Protein AF-A0A1C5CQ30-F1 (afdb_monomer_lite)

Foldseek 3Di:
DPDDPVLLVVLCVVPPDDDPDPDDQDCPPPVSVVVSLVSQLVVQVCP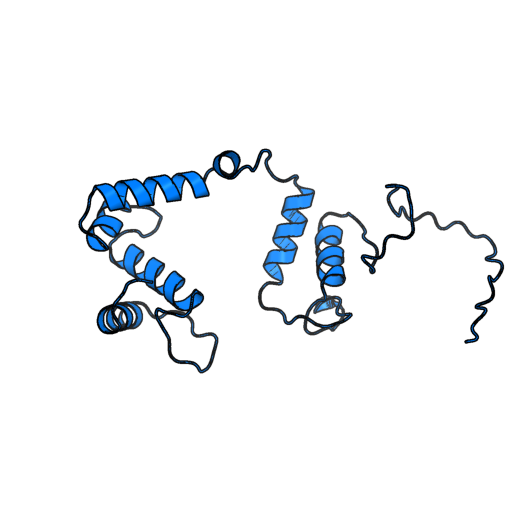PNPPNLSSVCVVPVDNVSSVVVVVVVVCVVDVVSVVNPDDDDPLRVQLVVQLVVQPPQDADVVDLQVVVPDSHYHPLSSNQVSNVSSVQHDDSDPDDPDPDPDRPDDDPDDDDDDDDDPDDDD

Structure (mmCIF, N/CA/C/O backbone):
data_AF-A0A1C5CQ30-F1
#
_entry.id   AF-A0A1C5CQ30-F1
#
loop_
_atom_site.group_PDB
_atom_site.id
_atom_site.type_symbol
_atom_site.label_atom_id
_atom_site.label_alt_id
_atom_site.label_comp_id
_atom_site.label_asym_id
_atom_site.label_entity_id
_atom_site.label_seq_id
_atom_site.pdbx_PDB_ins_code
_atom_site.Cartn_x
_atom_site.Cartn_y
_atom_site.Cartn_z
_atom_site.occupancy
_atom_site.B_iso_or_equiv
_atom_site.auth_seq_id
_atom_site.auth_comp_id
_atom_site.auth_asym_id
_atom_site.auth_atom_id
_atom_site.pdbx_PDB_model_num
ATOM 1 N N . MET A 1 1 ? 3.083 4.888 -12.057 1.00 82.75 1 MET A N 1
ATOM 2 C CA . MET A 1 1 ? 4.506 4.504 -12.287 1.00 82.75 1 MET A CA 1
ATOM 3 C C . MET A 1 1 ? 4.958 4.980 -13.670 1.00 82.75 1 MET A C 1
ATOM 5 O O . MET A 1 1 ? 4.097 5.360 -14.444 1.00 82.75 1 MET A O 1
ATOM 9 N N . GLN A 1 2 ? 6.262 4.992 -13.986 1.00 87.94 2 GLN A N 1
ATOM 10 C CA . GLN A 1 2 ? 6.791 5.486 -15.282 1.00 87.94 2 GLN A CA 1
ATOM 11 C C . GLN A 1 2 ? 7.027 4.368 -16.321 1.00 87.94 2 GLN A C 1
ATOM 13 O O . GLN A 1 2 ? 7.776 4.548 -17.276 1.00 87.94 2 GLN A O 1
ATOM 18 N N . PHE A 1 3 ? 6.417 3.195 -16.138 1.00 91.44 3 PHE A N 1
ATOM 19 C CA . PHE A 1 3 ? 6.441 2.154 -17.164 1.00 91.44 3 PHE A CA 1
ATOM 20 C C . PHE A 1 3 ? 5.569 2.544 -18.351 1.00 91.44 3 PHE A C 1
ATOM 22 O O . PHE A 1 3 ? 4.456 3.039 -18.181 1.00 91.44 3 PHE A O 1
ATOM 29 N N . LEU A 1 4 ? 6.066 2.250 -19.549 1.00 90.31 4 LEU A N 1
ATOM 30 C CA . LEU A 1 4 ? 5.224 2.159 -20.734 1.00 90.31 4 LEU A CA 1
ATOM 31 C C . LEU A 1 4 ? 4.320 0.926 -20.612 1.00 90.31 4 LEU A C 1
ATOM 33 O O . LEU A 1 4 ? 4.700 -0.059 -19.971 1.00 90.31 4 LEU A O 1
ATOM 37 N N . GLN A 1 5 ? 3.161 0.957 -21.272 1.00 90.25 5 GLN A N 1
ATOM 38 C CA . GLN A 1 5 ? 2.189 -0.140 -21.220 1.00 90.25 5 GLN A CA 1
ATOM 39 C C . GLN A 1 5 ? 2.803 -1.522 -21.537 1.00 90.25 5 GLN A C 1
ATOM 41 O O . GLN A 1 5 ? 2.583 -2.437 -20.751 1.00 90.25 5 GLN A O 1
ATOM 46 N N . PRO A 1 6 ? 3.672 -1.695 -22.560 1.00 93.31 6 PRO A N 1
ATOM 47 C CA . PRO A 1 6 ? 4.269 -3.004 -22.844 1.00 93.31 6 PRO A CA 1
ATOM 48 C C . PRO A 1 6 ? 5.139 -3.553 -21.705 1.00 93.31 6 PRO A C 1
ATOM 50 O O . PRO A 1 6 ? 5.147 -4.754 -21.448 1.00 93.31 6 PRO A O 1
ATOM 53 N N . THR A 1 7 ? 5.872 -2.683 -21.002 1.00 91.69 7 THR A N 1
ATOM 54 C CA . THR A 1 7 ? 6.683 -3.088 -19.845 1.00 91.69 7 THR A CA 1
ATOM 55 C C . THR A 1 7 ? 5.787 -3.494 -18.685 1.00 91.69 7 THR A C 1
ATOM 57 O O . THR A 1 7 ? 6.050 -4.501 -18.033 1.00 91.69 7 THR A O 1
ATOM 60 N N . PHE A 1 8 ? 4.719 -2.732 -18.440 1.00 93.75 8 PHE A N 1
ATOM 61 C CA . PHE A 1 8 ? 3.724 -3.063 -17.425 1.00 93.75 8 PHE A CA 1
ATOM 62 C C . PHE A 1 8 ? 3.103 -4.440 -17.694 1.00 93.75 8 PHE A C 1
ATOM 64 O O . PHE A 1 8 ? 3.168 -5.310 -16.825 1.00 93.75 8 PHE A O 1
ATOM 71 N N . ASP A 1 9 ? 2.626 -4.666 -18.921 1.00 93.31 9 ASP A N 1
ATOM 72 C CA . ASP A 1 9 ? 2.007 -5.920 -19.359 1.00 93.31 9 ASP A CA 1
ATOM 73 C C . ASP A 1 9 ? 2.964 -7.114 -19.211 1.00 93.31 9 ASP A C 1
ATOM 75 O O . ASP A 1 9 ? 2.585 -8.171 -18.703 1.00 93.31 9 ASP A O 1
ATOM 79 N N . ALA A 1 10 ? 4.238 -6.942 -19.581 1.00 93.19 10 ALA A N 1
ATOM 80 C CA . ALA A 1 10 ? 5.250 -7.987 -19.441 1.00 93.19 10 ALA A CA 1
ATOM 81 C C . ALA A 1 10 ? 5.510 -8.368 -17.972 1.00 93.19 10 ALA A C 1
ATOM 83 O O . ALA A 1 10 ? 5.710 -9.546 -17.658 1.00 93.19 10 ALA A O 1
ATOM 84 N N . VAL A 1 11 ? 5.502 -7.390 -17.059 1.00 93.62 11 VAL A N 1
ATOM 85 C CA . VAL A 1 11 ? 5.714 -7.644 -15.627 1.00 93.62 11 VAL A CA 1
ATOM 86 C C . VAL A 1 11 ? 4.523 -8.374 -15.026 1.00 93.62 11 VAL A C 1
ATOM 88 O O . VAL A 1 11 ? 4.731 -9.391 -14.366 1.00 93.62 11 VAL A O 1
ATOM 91 N N . ILE A 1 12 ? 3.294 -7.912 -15.276 1.00 92.88 12 ILE A N 1
ATOM 92 C CA . ILE A 1 12 ? 2.088 -8.551 -14.725 1.00 92.88 12 ILE A CA 1
ATOM 93 C C . ILE A 1 12 ? 1.851 -9.947 -15.319 1.00 92.88 12 ILE A C 1
ATOM 95 O O . ILE A 1 12 ? 1.366 -10.830 -14.618 1.00 92.88 12 ILE A O 1
ATOM 99 N N . ALA A 1 13 ? 2.258 -10.188 -16.572 1.00 92.31 13 ALA A N 1
ATOM 100 C CA . ALA A 1 13 ? 2.192 -11.513 -17.188 1.00 92.31 13 ALA A CA 1
ATOM 101 C C . ALA A 1 13 ? 3.118 -12.521 -16.486 1.00 92.31 13 ALA A C 1
ATOM 103 O O . ALA A 1 13 ? 2.769 -13.690 -16.331 1.00 92.31 13 ALA A O 1
ATOM 104 N N . LYS A 1 14 ? 4.295 -12.072 -16.032 1.00 92.38 14 LYS A N 1
ATOM 105 C CA . LYS A 1 14 ? 5.250 -12.903 -15.283 1.00 92.38 14 LYS A CA 1
ATOM 106 C C . LYS A 1 14 ? 4.919 -12.987 -13.790 1.00 92.38 14 LYS A C 1
ATOM 108 O O . LYS A 1 14 ? 5.253 -13.973 -13.132 1.00 92.38 14 LYS A O 1
ATOM 113 N N . HIS A 1 15 ? 4.290 -11.948 -13.253 1.00 90.19 15 HIS A N 1
ATOM 114 C CA . HIS A 1 15 ? 3.971 -11.790 -11.841 1.00 90.19 15 HIS A CA 1
ATOM 11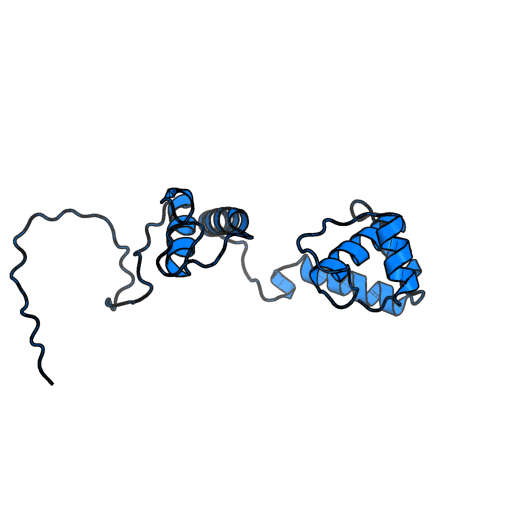5 C C . HIS A 1 15 ? 2.516 -11.332 -11.685 1.00 90.19 15 HIS A C 1
ATOM 117 O O . HIS A 1 15 ? 2.272 -10.133 -11.539 1.00 90.19 15 HIS A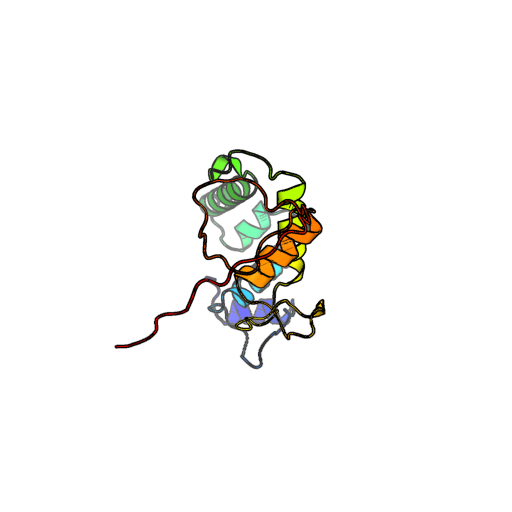 O 1
ATOM 123 N N . PRO A 1 16 ? 1.551 -12.268 -11.701 1.00 85.50 16 PRO A N 1
ATOM 124 C CA . PRO A 1 16 ? 0.145 -11.929 -11.533 1.00 85.50 16 PRO A CA 1
ATOM 125 C C . PRO A 1 16 ? -0.085 -11.210 -10.201 1.00 85.50 16 PRO A C 1
ATOM 127 O O . PRO A 1 16 ? 0.351 -11.687 -9.150 1.00 85.50 16 PRO A O 1
ATOM 130 N N . ILE A 1 17 ? -0.766 -10.066 -10.249 1.00 84.44 17 ILE A N 1
ATOM 131 C CA . ILE A 1 17 ? -1.125 -9.274 -9.067 1.00 84.44 17 ILE A CA 1
ATOM 132 C C . ILE A 1 17 ? -2.626 -9.408 -8.773 1.00 84.44 17 ILE A C 1
ATOM 134 O O . ILE A 1 17 ? -3.407 -9.589 -9.710 1.00 84.44 17 ILE A O 1
ATOM 138 N N . PRO A 1 18 ? -3.055 -9.339 -7.498 1.00 78.88 18 PRO A N 1
ATOM 139 C CA . PRO A 1 18 ? -4.466 -9.470 -7.150 1.00 78.88 18 PRO A CA 1
ATOM 140 C C . PRO A 1 18 ? -5.314 -8.372 -7.801 1.00 78.88 18 PRO A C 1
ATOM 142 O O . PRO A 1 18 ? -5.078 -7.186 -7.571 1.00 78.88 18 PRO A O 1
ATOM 145 N N . GLN A 1 19 ? -6.327 -8.771 -8.570 1.00 70.50 19 GLN A N 1
ATOM 146 C CA . GLN A 1 19 ? -7.361 -7.865 -9.068 1.00 70.50 19 GLN A CA 1
ATOM 147 C C . GLN A 1 19 ? -8.445 -7.717 -8.000 1.00 70.50 19 GLN A C 1
ATOM 149 O O . GLN A 1 19 ? -8.961 -8.715 -7.502 1.00 70.50 19 GLN A O 1
ATOM 154 N N . GLN A 1 20 ? -8.774 -6.482 -7.626 1.00 63.44 20 GLN A N 1
ATOM 155 C CA . GLN A 1 20 ? -9.866 -6.205 -6.683 1.00 63.44 20 GLN A CA 1
ATOM 156 C C . GLN A 1 20 ? -11.147 -5.709 -7.359 1.00 63.44 20 GLN A C 1
ATOM 158 O O . GLN A 1 20 ? -12.201 -5.724 -6.732 1.00 63.44 20 GLN A O 1
ATOM 163 N N . GLU A 1 21 ? -11.081 -5.309 -8.628 1.00 63.88 21 GLU A N 1
ATOM 164 C CA . GLU A 1 21 ? -12.210 -4.750 -9.370 1.00 63.88 21 GLU A CA 1
ATOM 165 C C . GLU A 1 21 ? -12.282 -5.373 -10.768 1.00 63.88 21 GLU A C 1
ATOM 167 O O . GLU A 1 21 ? -11.289 -5.888 -11.279 1.00 63.88 21 GLU A O 1
ATOM 172 N N . ALA A 1 22 ? -13.445 -5.292 -11.421 1.00 64.94 22 ALA A N 1
ATOM 173 C CA . ALA A 1 22 ? -13.635 -5.746 -12.806 1.00 64.94 22 ALA A CA 1
ATOM 174 C C . ALA A 1 22 ? -12.915 -4.859 -13.851 1.00 64.94 22 ALA A C 1
ATOM 176 O O . ALA A 1 22 ? -13.163 -4.978 -15.052 1.00 64.94 22 ALA A O 1
ATOM 177 N N . GLN A 1 23 ? -12.057 -3.940 -13.404 1.00 73.44 23 GLN A N 1
ATOM 178 C CA . GLN A 1 23 ? -11.339 -2.992 -14.241 1.00 73.44 23 GLN A CA 1
ATOM 179 C C . GLN A 1 23 ? -9.975 -3.554 -14.663 1.00 73.44 23 GLN A C 1
ATOM 181 O O . GLN A 1 23 ? -9.307 -4.260 -13.909 1.00 73.44 23 GLN A O 1
ATOM 186 N N . ALA A 1 24 ? -9.561 -3.241 -15.892 1.00 83.88 24 ALA A N 1
ATOM 187 C CA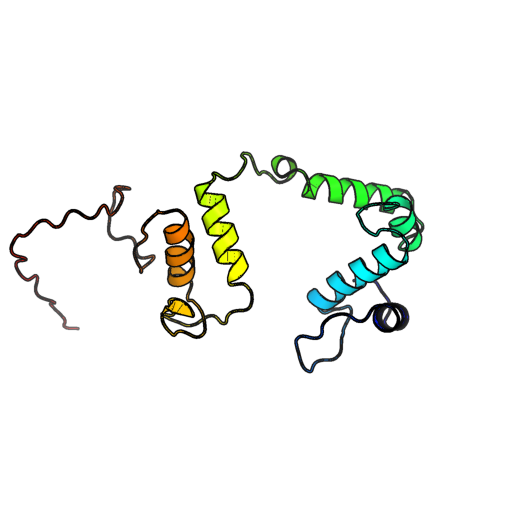 . ALA A 1 24 ? -8.257 -3.644 -16.403 1.00 83.88 24 ALA A CA 1
ATOM 188 C C . ALA A 1 24 ? -7.120 -3.000 -15.591 1.00 83.88 24 ALA A C 1
ATOM 190 O O . ALA A 1 24 ? -7.184 -1.812 -15.266 1.00 83.88 24 ALA A O 1
ATOM 191 N N . LEU A 1 25 ? -6.073 -3.785 -15.313 1.00 89.12 25 LEU A N 1
ATOM 192 C CA . LEU A 1 25 ? -4.887 -3.322 -14.591 1.00 89.12 25 LEU A CA 1
ATOM 193 C C . LEU A 1 25 ? -4.216 -2.164 -15.336 1.00 89.12 25 LEU A C 1
ATOM 195 O O . LEU A 1 25 ? -4.057 -2.216 -16.557 1.00 89.12 25 LEU A O 1
ATOM 199 N N . SER A 1 26 ? -3.796 -1.135 -14.601 1.00 89.69 26 SER A N 1
ATOM 200 C CA . SER A 1 26 ? -3.260 0.088 -15.203 1.00 89.69 26 SER A CA 1
ATOM 201 C C . SER A 1 26 ? -2.081 0.682 -14.424 1.00 89.69 26 SER A C 1
ATOM 203 O O . SER A 1 26 ? -2.170 0.851 -13.209 1.00 89.69 26 SER A O 1
ATOM 205 N N . PRO A 1 27 ? -1.001 1.137 -15.095 1.00 91.00 27 PRO A N 1
ATOM 206 C CA . PRO A 1 27 ? 0.133 1.794 -14.432 1.00 91.00 27 PRO A CA 1
ATOM 207 C C . PRO A 1 27 ? -0.214 3.157 -13.800 1.00 91.00 27 PRO A C 1
ATOM 209 O O . PRO A 1 27 ? 0.620 3.738 -13.088 1.00 91.00 27 PRO A O 1
ATOM 212 N N . TYR A 1 28 ? -1.414 3.681 -14.074 1.00 90.69 28 TYR A N 1
ATOM 213 C CA . TYR A 1 28 ? -1.932 4.942 -13.540 1.00 90.69 28 TYR A CA 1
ATOM 214 C C . TYR A 1 28 ? -2.808 4.756 -12.298 1.00 90.69 28 TYR A C 1
ATOM 216 O O . TYR A 1 28 ? -3.060 5.726 -11.586 1.00 90.69 28 TYR A O 1
ATOM 224 N N . VAL A 1 29 ? -3.232 3.524 -12.005 1.00 89.31 29 VAL A N 1
ATOM 225 C CA . VAL A 1 29 ? -3.926 3.194 -10.759 1.00 89.31 29 VAL A CA 1
ATOM 226 C C . VAL A 1 29 ? -2.866 2.994 -9.668 1.00 89.31 29 VAL A C 1
ATOM 228 O O . VAL A 1 29 ? -1.977 2.156 -9.838 1.00 89.31 29 VAL A O 1
ATOM 231 N N . PRO A 1 30 ? -2.909 3.738 -8.542 1.00 90.38 30 PRO A N 1
ATOM 232 C CA . PRO A 1 30 ? -1.858 3.677 -7.523 1.00 90.38 30 PRO A CA 1
ATOM 233 C C . PRO A 1 30 ? -1.592 2.268 -6.990 1.00 90.38 30 PRO A C 1
ATOM 235 O O . PRO A 1 30 ? -0.437 1.864 -6.892 1.00 90.38 30 PRO A O 1
ATOM 238 N N . ARG A 1 31 ? -2.654 1.501 -6.710 1.00 88.50 31 ARG A N 1
ATOM 239 C CA . ARG A 1 31 ? -2.574 0.098 -6.277 1.00 88.50 31 ARG A CA 1
ATOM 240 C C . ARG A 1 31 ? -1.736 -0.729 -7.251 1.00 88.50 31 ARG A C 1
ATOM 242 O O . ARG A 1 31 ? -0.704 -1.277 -6.869 1.00 88.50 31 ARG A O 1
ATOM 249 N N . ASP A 1 32 ? -2.162 -0.784 -8.505 1.00 91.19 32 ASP A N 1
ATOM 250 C CA . ASP A 1 32 ? -1.544 -1.611 -9.540 1.00 91.19 32 ASP A CA 1
ATOM 251 C C . ASP A 1 32 ? -0.098 -1.191 -9.792 1.00 91.19 32 ASP A C 1
ATOM 253 O O . ASP A 1 32 ? 0.790 -2.034 -9.924 1.00 91.19 32 ASP A O 1
ATOM 257 N N . ALA A 1 33 ? 0.156 0.119 -9.791 1.00 92.50 33 ALA A N 1
ATOM 258 C CA . ALA A 1 33 ? 1.488 0.676 -9.937 1.00 92.50 33 ALA A CA 1
ATOM 259 C C . ALA A 1 33 ? 2.430 0.234 -8.807 1.00 92.50 33 ALA A C 1
ATOM 261 O O . ALA A 1 33 ? 3.575 -0.134 -9.078 1.00 92.50 33 ALA A O 1
ATOM 262 N N . ILE A 1 34 ? 1.955 0.245 -7.557 1.00 92.38 34 ILE A N 1
ATOM 263 C CA . ILE A 1 34 ? 2.727 -0.189 -6.386 1.00 92.38 34 ILE A CA 1
ATOM 264 C C . ILE A 1 34 ? 3.018 -1.690 -6.473 1.00 92.38 34 ILE A C 1
ATOM 266 O O . ILE A 1 34 ? 4.181 -2.090 -6.409 1.00 92.38 34 ILE A O 1
ATOM 270 N N . TYR A 1 35 ? 1.994 -2.524 -6.679 1.00 92.19 35 TYR A N 1
ATOM 271 C CA . TYR A 1 35 ? 2.179 -3.977 -6.757 1.00 92.19 35 TYR A CA 1
ATOM 272 C C . TYR A 1 35 ? 3.093 -4.382 -7.919 1.00 92.19 35 TYR A C 1
ATOM 274 O O . TYR A 1 35 ? 3.977 -5.224 -7.749 1.00 92.19 35 TYR A O 1
ATOM 282 N N . THR A 1 36 ? 2.943 -3.742 -9.079 1.00 94.12 36 THR A N 1
ATOM 283 C CA . THR A 1 36 ? 3.784 -4.014 -10.252 1.00 94.12 36 THR A CA 1
ATOM 284 C C . THR A 1 36 ? 5.226 -3.562 -10.031 1.00 94.12 36 THR A C 1
ATOM 286 O O . THR A 1 36 ? 6.153 -4.277 -10.408 1.00 94.12 36 THR A O 1
ATOM 289 N N . ALA A 1 37 ? 5.454 -2.419 -9.373 1.00 94.19 37 ALA A N 1
ATOM 290 C CA . ALA A 1 37 ? 6.803 -1.981 -9.013 1.00 94.19 37 ALA A CA 1
ATOM 291 C C . ALA A 1 37 ? 7.491 -2.981 -8.066 1.00 94.19 37 ALA A C 1
ATOM 293 O O . ALA A 1 37 ? 8.643 -3.352 -8.294 1.00 94.19 37 ALA A O 1
ATOM 294 N N . VAL A 1 38 ? 6.774 -3.482 -7.052 1.00 93.62 38 VAL A N 1
ATOM 295 C CA . VAL A 1 38 ? 7.285 -4.520 -6.140 1.00 93.62 38 VAL A CA 1
ATOM 296 C C . VAL A 1 38 ? 7.617 -5.803 -6.901 1.00 93.62 38 VAL A C 1
ATOM 298 O O . VAL A 1 38 ? 8.698 -6.368 -6.713 1.00 93.62 38 VAL A O 1
ATOM 301 N N . ALA A 1 39 ? 6.721 -6.250 -7.784 1.00 94.50 39 ALA A N 1
ATOM 302 C CA . ALA A 1 39 ? 6.934 -7.426 -8.619 1.00 94.50 39 ALA A CA 1
ATOM 303 C C . ALA A 1 39 ? 8.175 -7.281 -9.513 1.00 94.50 39 ALA A C 1
ATOM 305 O O . ALA A 1 39 ? 9.012 -8.183 -9.546 1.00 94.50 39 ALA A O 1
ATOM 306 N N . TYR A 1 40 ? 8.338 -6.130 -10.172 1.00 95.12 40 TYR A N 1
ATOM 307 C CA . TYR A 1 40 ? 9.499 -5.831 -11.009 1.00 95.12 40 TYR A CA 1
ATOM 308 C C . TYR A 1 40 ? 10.809 -5.862 -10.222 1.00 95.12 40 TYR A C 1
ATOM 310 O O . TYR A 1 40 ? 11.771 -6.513 -10.639 1.00 95.12 40 TYR A O 1
ATOM 318 N N . LEU A 1 41 ? 10.849 -5.196 -9.064 1.00 95.31 41 LEU A N 1
ATOM 319 C CA . LEU A 1 41 ? 12.035 -5.172 -8.212 1.00 95.31 41 LEU A CA 1
ATOM 320 C C . LEU A 1 41 ? 12.371 -6.588 -7.728 1.00 95.31 41 LEU A C 1
ATOM 322 O O . LEU A 1 41 ? 13.517 -7.020 -7.839 1.00 95.31 41 LEU A O 1
ATOM 326 N N . CYS A 1 42 ? 11.378 -7.356 -7.270 1.00 94.62 42 CYS A N 1
ATOM 327 C CA . CYS A 1 42 ? 11.577 -8.748 -6.861 1.00 94.62 42 CYS A CA 1
ATOM 328 C C . CYS A 1 42 ? 12.077 -9.631 -8.013 1.00 94.62 42 CYS A C 1
ATOM 330 O O . CYS A 1 42 ? 12.984 -10.438 -7.805 1.00 94.62 42 CYS A O 1
ATOM 332 N N . GLY A 1 43 ? 11.518 -9.466 -9.216 1.00 93.62 43 GLY A N 1
ATOM 333 C CA . GLY A 1 43 ? 11.961 -10.141 -10.437 1.00 93.62 43 GLY A CA 1
ATOM 334 C C . GLY A 1 43 ? 13.382 -9.754 -10.858 1.00 93.62 43 GLY A C 1
ATOM 335 O O . GLY A 1 43 ? 14.084 -10.575 -11.440 1.00 93.62 43 GLY A O 1
ATOM 336 N N . SER A 1 44 ? 13.820 -8.550 -10.485 1.00 95.31 44 SER A N 1
ATOM 337 C CA . SER A 1 44 ? 15.186 -8.035 -10.662 1.00 95.31 44 SER A CA 1
ATOM 338 C C . SER A 1 44 ? 16.142 -8.424 -9.523 1.00 95.31 44 SER A C 1
ATOM 340 O O . SER A 1 44 ? 17.267 -7.937 -9.466 1.00 95.31 44 SER A O 1
ATOM 342 N N . GLY A 1 45 ? 15.717 -9.300 -8.605 1.00 95.69 45 GLY A N 1
ATOM 343 C CA . GLY A 1 45 ? 16.550 -9.819 -7.516 1.00 95.69 45 GLY A CA 1
ATOM 344 C C . GLY A 1 45 ? 16.355 -9.138 -6.159 1.00 95.69 45 GLY A C 1
ATOM 345 O O . GLY A 1 45 ? 16.998 -9.555 -5.197 1.00 95.69 45 GLY A O 1
ATOM 346 N N . ALA A 1 46 ? 15.434 -8.171 -6.041 1.00 96.00 46 ALA A N 1
ATOM 347 C CA . ALA A 1 46 ? 15.224 -7.389 -4.817 1.00 96.00 46 ALA A CA 1
ATOM 348 C C . ALA A 1 46 ? 14.539 -8.135 -3.654 1.00 96.00 46 ALA A C 1
ATOM 350 O O . ALA A 1 46 ? 14.242 -7.557 -2.604 1.00 96.00 46 ALA A O 1
ATOM 351 N N . ARG A 1 47 ? 14.184 -9.413 -3.841 1.00 93.94 47 ARG A N 1
ATOM 352 C CA . ARG A 1 47 ? 13.320 -10.142 -2.904 1.00 93.94 47 ARG A CA 1
ATOM 353 C C . ARG A 1 47 ? 13.977 -10.261 -1.523 1.00 93.94 47 ARG A C 1
ATOM 355 O O . ARG A 1 47 ? 15.092 -10.779 -1.396 1.00 93.94 47 ARG A O 1
ATOM 362 N N . GLY A 1 48 ? 13.234 -9.831 -0.500 1.00 90.12 48 GLY A N 1
ATOM 363 C CA . GLY A 1 48 ? 13.697 -9.777 0.889 1.00 90.12 48 GLY A CA 1
ATOM 364 C C . GLY A 1 48 ? 14.671 -8.629 1.171 1.00 90.12 48 GLY A C 1
ATOM 365 O O . GLY A 1 48 ? 15.488 -8.756 2.072 1.00 90.12 48 GLY A O 1
ATOM 366 N N . GLY A 1 49 ? 14.656 -7.558 0.367 1.00 88.75 49 GLY A N 1
ATOM 367 C CA . GLY A 1 49 ? 15.537 -6.395 0.544 1.00 88.75 49 GLY A CA 1
ATOM 368 C C . GLY A 1 49 ? 16.984 -6.608 0.081 1.00 88.75 49 GLY A C 1
ATOM 369 O O . GLY A 1 49 ? 17.841 -5.758 0.300 1.00 88.75 49 GLY A O 1
ATOM 370 N N . ARG A 1 50 ? 17.284 -7.735 -0.572 1.00 93.12 50 ARG A N 1
ATOM 371 C CA . ARG A 1 50 ? 18.619 -8.039 -1.118 1.00 93.12 50 ARG A CA 1
ATOM 372 C C . ARG A 1 50 ? 18.818 -7.347 -2.460 1.00 93.12 50 ARG A C 1
ATOM 374 O O . ARG A 1 50 ? 17.838 -7.056 -3.115 1.00 93.12 50 ARG A O 1
ATOM 381 N N . ASN A 1 51 ? 20.054 -7.107 -2.900 1.00 95.50 51 ASN A N 1
ATOM 382 C CA . ASN A 1 51 ? 20.374 -6.594 -4.248 1.00 95.50 51 ASN A CA 1
ATOM 383 C C . ASN A 1 51 ? 19.571 -5.349 -4.696 1.00 95.50 51 ASN A C 1
ATOM 385 O O . ASN A 1 51 ? 19.397 -5.130 -5.895 1.00 95.50 51 ASN A O 1
ATOM 389 N N . LEU A 1 52 ? 19.089 -4.522 -3.755 1.00 95.06 52 LEU A N 1
ATOM 390 C CA . LEU A 1 52 ? 18.246 -3.358 -4.056 1.00 95.06 52 LEU A CA 1
ATOM 391 C C . LEU A 1 52 ? 18.935 -2.397 -5.023 1.00 95.06 52 LEU A C 1
ATOM 393 O O . LEU A 1 52 ? 18.320 -1.955 -5.985 1.00 95.06 52 LEU A O 1
ATOM 397 N N . HIS A 1 53 ? 20.229 -2.150 -4.813 1.00 96.94 53 HIS A N 1
ATOM 398 C CA . HIS A 1 53 ? 21.039 -1.324 -5.702 1.00 96.94 53 HIS A CA 1
ATOM 399 C C . HIS A 1 53 ? 20.964 -1.801 -7.158 1.00 96.94 53 HIS A C 1
ATOM 401 O O . HIS A 1 53 ? 20.607 -1.037 -8.049 1.00 96.94 53 HIS A O 1
ATOM 407 N N . GLN A 1 54 ? 21.250 -3.085 -7.399 1.00 97.38 54 GLN A N 1
ATOM 408 C CA . GLN A 1 54 ? 21.228 -3.666 -8.740 1.00 97.38 54 GLN A CA 1
ATOM 409 C C . GLN A 1 54 ? 19.819 -3.645 -9.342 1.00 97.38 54 GLN A C 1
ATOM 411 O O . GLN A 1 54 ? 19.661 -3.304 -10.510 1.00 97.38 54 GLN A O 1
ATOM 416 N N . ALA A 1 55 ? 18.789 -3.961 -8.555 1.00 96.88 55 ALA A N 1
ATOM 417 C CA . ALA A 1 55 ? 17.408 -3.960 -9.027 1.00 96.88 55 ALA A CA 1
ATOM 418 C C . ALA A 1 55 ? 16.921 -2.554 -9.427 1.00 96.88 55 ALA A C 1
ATOM 420 O O . ALA A 1 55 ? 16.244 -2.403 -10.444 1.00 96.88 55 ALA A O 1
ATOM 421 N N . ILE A 1 56 ? 17.291 -1.520 -8.664 1.00 96.69 56 ILE A N 1
ATOM 422 C CA . ILE A 1 56 ? 16.966 -0.125 -8.994 1.00 96.69 56 ILE A CA 1
ATOM 423 C C . ILE A 1 56 ? 17.778 0.334 -10.209 1.00 96.69 56 ILE A C 1
ATOM 425 O O . ILE A 1 56 ? 17.233 1.013 -11.074 1.00 96.69 56 ILE A O 1
ATOM 429 N N . LEU A 1 57 ? 19.040 -0.085 -10.329 1.00 97.31 57 LEU A N 1
ATOM 430 C CA . LEU A 1 57 ? 19.866 0.224 -11.498 1.00 97.31 57 LEU A CA 1
ATOM 431 C C . LEU A 1 57 ? 19.299 -0.404 -12.785 1.00 97.31 57 LEU A C 1
ATOM 433 O O . LEU A 1 57 ? 19.321 0.219 -13.840 1.00 97.31 57 LEU A O 1
ATOM 437 N N . ILE A 1 58 ? 18.730 -1.612 -12.700 1.00 95.06 58 ILE A N 1
ATOM 438 C CA . ILE A 1 58 ? 18.002 -2.250 -13.811 1.00 95.06 58 ILE A CA 1
ATOM 439 C C . ILE A 1 58 ? 16.735 -1.457 -14.172 1.00 95.06 58 ILE A C 1
ATOM 441 O O . ILE A 1 58 ? 16.361 -1.394 -15.340 1.00 95.06 58 ILE A O 1
ATOM 445 N N . TYR A 1 59 ? 16.056 -0.850 -13.193 1.00 94.19 59 TYR A N 1
ATOM 446 C CA . TYR A 1 59 ? 14.905 0.026 -13.445 1.00 94.19 59 TYR A CA 1
ATOM 447 C C . TYR A 1 59 ? 15.322 1.321 -14.159 1.00 94.19 59 TYR A C 1
ATOM 449 O O . TYR A 1 59 ? 14.674 1.748 -15.113 1.00 94.19 59 TYR A O 1
ATOM 457 N N . ASN A 1 60 ? 16.388 1.959 -13.681 1.00 96.12 60 ASN A N 1
ATOM 458 C CA . ASN A 1 60 ? 16.935 3.184 -14.244 1.00 96.12 60 ASN A CA 1
ATOM 459 C C . ASN A 1 60 ? 18.469 3.151 -14.111 1.00 96.12 60 ASN A C 1
ATOM 461 O O . ASN A 1 60 ? 18.960 3.229 -12.980 1.00 96.12 60 ASN A O 1
ATOM 465 N N . PRO A 1 61 ? 19.223 3.055 -15.228 1.00 96.50 61 PRO A N 1
ATOM 466 C CA . PRO A 1 61 ? 20.674 2.860 -15.227 1.00 96.50 61 PRO A CA 1
ATOM 467 C C . PRO A 1 61 ? 21.426 4.166 -14.931 1.00 96.50 61 PRO A C 1
ATOM 469 O O . PRO A 1 61 ? 22.243 4.641 -15.718 1.00 96.50 61 PRO A O 1
ATOM 472 N N . ALA A 1 62 ? 21.123 4.771 -13.788 1.00 98.06 62 ALA A N 1
ATOM 473 C CA . ALA A 1 62 ? 21.704 6.014 -13.325 1.00 98.06 62 ALA A CA 1
ATOM 474 C C . ALA A 1 62 ? 22.037 5.908 -11.835 1.00 98.06 62 ALA A C 1
ATOM 476 O O . ALA A 1 62 ? 21.147 5.888 -10.986 1.00 98.06 62 ALA A O 1
ATOM 477 N N . GLU A 1 63 ? 23.327 5.907 -11.505 1.00 97.75 63 GLU A N 1
ATOM 478 C CA . GLU A 1 63 ? 23.793 5.761 -10.118 1.00 97.75 63 GLU A CA 1
ATOM 479 C C . GLU A 1 63 ? 23.262 6.862 -9.190 1.00 97.75 63 GLU A C 1
ATOM 481 O O . GLU A 1 63 ? 22.874 6.599 -8.054 1.00 97.75 63 GLU A O 1
ATOM 486 N N . TRP A 1 64 ? 23.131 8.098 -9.688 1.00 97.94 64 TRP A N 1
ATOM 487 C CA . TRP A 1 64 ? 22.530 9.188 -8.911 1.00 97.94 64 TRP A CA 1
ATOM 488 C C . TRP A 1 64 ? 21.062 8.907 -8.549 1.00 97.94 64 TRP A C 1
ATOM 490 O O . TRP A 1 64 ? 20.594 9.318 -7.487 1.00 97.94 64 TRP A O 1
ATOM 500 N N . TYR A 1 65 ? 20.327 8.207 -9.419 1.00 97.44 65 TYR A N 1
ATOM 501 C CA . TYR A 1 65 ? 18.933 7.842 -9.183 1.00 97.44 65 TYR A CA 1
ATOM 502 C C . TYR A 1 65 ? 18.851 6.727 -8.144 1.00 97.44 65 TYR A C 1
ATOM 504 O O . TYR A 1 65 ? 18.048 6.821 -7.219 1.00 97.44 65 TYR A O 1
ATOM 512 N N . VAL A 1 66 ? 19.724 5.720 -8.250 1.00 97.88 66 VAL A N 1
ATOM 513 C CA . VAL A 1 66 ? 19.845 4.645 -7.255 1.00 97.88 66 VAL A CA 1
ATOM 514 C C . VAL A 1 66 ? 20.152 5.226 -5.877 1.00 97.88 66 VAL A C 1
ATOM 516 O O . VAL A 1 66 ? 19.421 4.949 -4.926 1.00 97.88 66 VAL A O 1
ATOM 519 N N . ALA A 1 67 ? 21.163 6.094 -5.781 1.00 97.75 67 ALA A N 1
ATOM 520 C CA . ALA A 1 67 ? 21.532 6.764 -4.538 1.00 97.75 67 ALA A CA 1
ATOM 521 C C . ALA A 1 67 ? 20.358 7.558 -3.945 1.00 97.75 67 ALA A C 1
ATOM 523 O O . ALA A 1 67 ? 20.065 7.430 -2.758 1.00 97.75 67 ALA A O 1
ATOM 524 N N . LYS A 1 68 ? 19.628 8.316 -4.775 1.00 97.25 68 LYS A N 1
ATOM 525 C CA . LYS A 1 68 ? 18.446 9.072 -4.340 1.00 97.25 68 LYS A CA 1
ATOM 526 C C . LYS A 1 68 ? 17.330 8.166 -3.812 1.00 97.25 68 LYS A C 1
ATOM 528 O O . LYS A 1 68 ? 16.737 8.477 -2.785 1.00 97.25 68 LYS A O 1
ATOM 533 N N . VAL A 1 69 ? 17.017 7.075 -4.513 1.00 96.31 69 VAL A N 1
ATOM 534 C CA . VAL A 1 69 ? 15.947 6.146 -4.110 1.00 96.31 69 VAL A CA 1
ATOM 535 C C . VAL A 1 69 ? 16.308 5.425 -2.816 1.00 96.31 69 VAL A C 1
ATOM 537 O O . VAL A 1 69 ? 15.454 5.287 -1.947 1.00 96.31 69 VAL A O 1
ATOM 540 N N . LEU A 1 70 ? 17.560 4.987 -2.668 1.00 95.75 70 LEU A N 1
ATOM 541 C CA . LEU A 1 70 ? 18.015 4.321 -1.449 1.00 95.75 70 LEU A CA 1
ATOM 542 C C . LEU A 1 70 ? 18.049 5.274 -0.250 1.00 95.75 70 LEU A C 1
ATOM 544 O O . LEU A 1 70 ? 17.639 4.861 0.829 1.00 95.75 70 LEU A O 1
ATOM 548 N N . ALA A 1 71 ? 18.460 6.532 -0.440 1.00 93.69 71 ALA A N 1
ATOM 549 C CA . ALA A 1 71 ? 18.382 7.552 0.606 1.00 93.69 71 ALA A CA 1
ATOM 550 C C . ALA A 1 71 ? 16.927 7.789 1.042 1.00 93.69 71 ALA A C 1
ATOM 552 O O . ALA A 1 71 ? 16.605 7.663 2.215 1.00 93.69 71 ALA A O 1
ATOM 553 N N . LEU A 1 72 ? 16.013 7.987 0.085 1.00 92.94 72 LEU A N 1
ATOM 554 C CA . LEU A 1 72 ? 14.591 8.153 0.393 1.00 92.94 72 LEU A CA 1
ATOM 555 C C . LEU A 1 72 ? 14.006 6.928 1.122 1.00 92.94 72 LEU A C 1
ATOM 557 O O . LEU A 1 72 ? 13.188 7.065 2.026 1.00 92.94 72 LEU A O 1
ATOM 561 N N . ALA A 1 73 ? 14.419 5.716 0.742 1.00 91.31 73 ALA A N 1
ATOM 562 C CA . ALA A 1 73 ? 13.988 4.493 1.413 1.00 91.31 73 ALA A CA 1
ATOM 563 C C . ALA A 1 73 ? 14.516 4.379 2.854 1.00 91.31 73 ALA A C 1
ATOM 565 O O . ALA A 1 73 ? 13.856 3.736 3.670 1.00 91.31 73 ALA A O 1
ATOM 566 N N . GLN A 1 74 ? 15.678 4.966 3.161 1.00 89.56 74 GLN A N 1
ATOM 567 C CA . GLN A 1 74 ? 16.210 5.060 4.525 1.00 89.56 74 GLN A CA 1
ATOM 568 C C . GLN A 1 74 ? 15.403 6.060 5.355 1.00 89.56 74 GLN A C 1
ATOM 570 O O . GLN A 1 74 ? 14.987 5.709 6.454 1.00 89.56 74 GLN A O 1
ATOM 575 N N . ASP A 1 75 ? 15.076 7.228 4.798 1.00 88.31 75 ASP A N 1
ATOM 576 C CA . ASP A 1 75 ? 14.244 8.229 5.482 1.00 88.31 75 ASP A CA 1
ATOM 577 C C . ASP A 1 75 ? 12.877 7.641 5.880 1.00 88.31 75 ASP A C 1
ATOM 579 O O . ASP A 1 75 ? 12.409 7.821 6.999 1.00 88.31 75 ASP A O 1
ATOM 583 N N . TYR A 1 76 ? 12.248 6.848 5.001 1.00 86.06 76 TYR A N 1
ATOM 584 C CA . TYR A 1 76 ? 10.986 6.164 5.320 1.00 86.06 76 TYR A CA 1
ATOM 585 C C . TYR A 1 76 ? 11.102 5.068 6.390 1.00 86.06 76 TYR A C 1
ATOM 587 O O . TYR A 1 76 ? 10.089 4.694 6.980 1.00 86.06 76 TYR A O 1
ATOM 595 N N . GLN A 1 77 ? 12.301 4.536 6.637 1.00 84.19 77 GLN A N 1
ATOM 596 C CA . GLN A 1 77 ? 12.552 3.561 7.705 1.00 84.19 77 GLN A CA 1
ATOM 597 C C . GLN A 1 77 ? 12.851 4.227 9.050 1.00 84.19 77 GLN A C 1
ATOM 599 O O . GLN A 1 77 ? 12.780 3.552 10.074 1.00 84.19 77 GLN A O 1
ATOM 604 N N . ASN A 1 78 ? 13.145 5.528 9.051 1.00 82.00 78 ASN A N 1
ATOM 605 C CA . ASN A 1 78 ? 13.487 6.301 10.235 1.00 82.00 78 ASN A CA 1
ATOM 606 C C . ASN A 1 78 ? 12.372 7.317 10.527 1.00 82.00 78 ASN A C 1
ATOM 608 O O . ASN A 1 78 ? 12.393 8.432 10.002 1.00 82.00 78 ASN A O 1
ATOM 612 N N . PRO A 1 79 ? 11.402 6.996 11.403 1.00 71.69 79 PRO A N 1
ATOM 613 C CA . PRO A 1 79 ? 10.294 7.900 11.719 1.00 71.69 79 PRO A CA 1
ATOM 614 C C . PRO A 1 79 ? 10.764 9.279 12.200 1.00 71.69 79 PRO A C 1
ATOM 616 O O . PRO A 1 79 ? 10.097 10.279 11.939 1.00 71.69 79 PRO A O 1
ATOM 619 N N . SER A 1 80 ? 11.933 9.339 12.847 1.00 75.38 80 SER A N 1
ATOM 620 C CA . SER A 1 80 ? 12.602 10.568 13.282 1.00 75.38 80 SER A CA 1
ATOM 621 C C . SER A 1 80 ? 12.876 11.553 12.149 1.00 75.38 80 SER A C 1
ATOM 623 O O . SER A 1 80 ? 12.707 12.758 12.342 1.00 75.38 80 SER A O 1
ATOM 625 N N . ASP A 1 81 ? 13.223 11.056 10.964 1.00 73.50 81 ASP A N 1
ATOM 626 C CA . ASP A 1 81 ? 13.578 11.878 9.802 1.00 73.50 81 ASP A CA 1
ATOM 627 C C . ASP A 1 81 ? 12.321 12.465 9.129 1.00 73.50 81 ASP A C 1
ATOM 629 O O . ASP A 1 81 ? 12.385 13.464 8.414 1.00 73.50 81 ASP A O 1
ATOM 633 N N . LEU A 1 82 ? 11.147 11.900 9.441 1.00 70.12 82 LEU A N 1
ATOM 634 C CA . LEU A 1 82 ? 9.824 12.357 9.004 1.00 70.12 82 LEU A CA 1
ATOM 635 C C . LEU A 1 82 ? 9.085 13.200 10.064 1.00 70.12 82 LEU A C 1
ATOM 637 O O . LEU A 1 82 ? 7.906 13.513 9.893 1.00 70.12 82 LEU A O 1
ATOM 641 N N . GLY A 1 83 ? 9.753 13.571 11.163 1.00 70.19 83 GLY A N 1
ATOM 642 C CA . GLY A 1 83 ? 9.161 14.345 12.262 1.00 70.19 83 GLY A CA 1
ATOM 643 C C . GLY A 1 83 ? 8.433 13.508 13.324 1.00 70.19 83 GLY A C 1
ATOM 644 O O . GLY A 1 83 ? 7.772 14.070 14.199 1.00 70.19 83 GLY A O 1
ATOM 645 N N . GLY A 1 84 ? 8.555 12.180 13.283 1.00 67.25 84 GLY A N 1
ATOM 646 C CA . GLY A 1 84 ? 8.095 11.267 14.326 1.00 67.25 84 GLY A CA 1
ATOM 647 C C . GLY A 1 84 ? 9.080 11.239 15.491 1.00 67.25 84 GLY A C 1
ATOM 648 O O . GLY A 1 84 ? 10.143 10.640 15.408 1.00 67.25 84 GLY A O 1
ATOM 649 N N . THR A 1 85 ? 8.750 11.904 16.595 1.00 63.19 85 THR A N 1
ATOM 650 C CA . THR A 1 85 ? 9.699 12.111 17.703 1.00 63.19 85 THR A CA 1
ATOM 651 C C . THR A 1 85 ? 9.660 11.031 18.787 1.00 63.19 85 THR A C 1
ATOM 653 O O . THR A 1 85 ? 10.477 11.079 19.703 1.00 63.19 85 THR A O 1
ATOM 656 N N . THR A 1 86 ? 8.742 10.058 18.712 1.00 66.88 86 THR A N 1
ATOM 657 C CA . THR A 1 86 ? 8.597 8.983 19.712 1.00 66.88 86 THR A CA 1
ATOM 658 C C . THR A 1 86 ? 7.987 7.718 19.110 1.00 66.88 86 THR A C 1
ATOM 660 O O . THR A 1 86 ? 7.088 7.801 18.274 1.00 66.88 86 THR A O 1
ATOM 663 N N . GLU A 1 87 ? 8.456 6.554 19.569 1.00 75.31 87 GLU A N 1
ATOM 664 C CA . GLU A 1 87 ? 7.783 5.271 19.335 1.00 75.31 87 GLU A CA 1
ATOM 665 C C . GLU A 1 87 ? 6.340 5.324 19.874 1.00 75.31 87 GLU A C 1
ATOM 667 O O . GLU A 1 87 ? 6.112 5.895 20.951 1.00 75.31 87 GLU A O 1
ATOM 672 N N . PRO A 1 88 ? 5.354 4.739 19.168 1.00 79.19 88 PRO A N 1
ATOM 673 C CA . PRO A 1 88 ? 3.982 4.696 19.650 1.00 79.19 88 PRO A CA 1
ATOM 674 C C . PRO A 1 88 ? 3.908 3.955 20.990 1.00 79.19 88 PRO A C 1
ATOM 676 O O . PRO A 1 88 ? 4.567 2.937 21.205 1.00 79.19 88 PRO A O 1
ATOM 679 N N . SER A 1 89 ? 3.069 4.448 21.905 1.00 89.19 89 SER A N 1
ATOM 680 C CA . SER A 1 89 ? 2.800 3.725 23.150 1.00 89.19 89 SER A CA 1
ATOM 681 C C . SER A 1 89 ? 2.174 2.354 22.847 1.00 89.19 89 SER A C 1
ATOM 683 O O . SER A 1 89 ? 1.500 2.214 21.822 1.00 89.19 89 SER A O 1
ATOM 685 N N . PRO A 1 90 ? 2.311 1.346 23.731 1.00 91.69 90 PRO A N 1
ATOM 686 C CA . PRO A 1 90 ? 1.688 0.037 23.519 1.00 91.69 90 PRO A CA 1
ATOM 687 C C . PRO A 1 90 ? 0.184 0.122 23.221 1.00 91.69 90 PRO A C 1
ATOM 689 O O . PRO A 1 90 ? -0.298 -0.538 22.308 1.00 91.69 90 PRO A O 1
ATOM 692 N N . ALA A 1 91 ? -0.533 1.013 23.916 1.00 92.44 91 ALA A N 1
ATOM 693 C CA . ALA A 1 91 ? -1.954 1.262 23.680 1.00 92.44 91 ALA A CA 1
ATOM 694 C C . ALA A 1 91 ? -2.234 1.883 22.300 1.00 92.44 91 ALA A C 1
ATOM 696 O O . ALA A 1 91 ? -3.209 1.524 21.645 1.00 92.44 91 ALA A O 1
ATOM 697 N N . ALA A 1 92 ? -1.385 2.811 21.840 1.00 90.69 92 ALA A N 1
ATOM 698 C CA . ALA A 1 92 ? -1.512 3.378 20.499 1.00 90.69 92 ALA A CA 1
ATOM 699 C C . ALA A 1 92 ? -1.253 2.315 19.426 1.00 90.69 92 ALA A C 1
ATOM 701 O O . ALA A 1 92 ? -2.000 2.240 18.455 1.00 90.69 92 ALA A O 1
ATOM 702 N N . LYS A 1 93 ? -0.236 1.468 19.626 1.00 93.00 93 LYS A N 1
ATOM 703 C CA . LYS A 1 93 ? 0.061 0.355 18.725 1.00 93.00 93 LYS A CA 1
ATOM 704 C C . LYS A 1 93 ? -1.108 -0.628 18.633 1.00 93.00 93 LYS A C 1
ATOM 706 O O . LYS A 1 93 ? -1.514 -0.962 17.532 1.00 93.00 93 LYS A O 1
ATOM 711 N N . GLU A 1 94 ? -1.680 -1.038 19.759 1.00 95.69 94 GLU A N 1
ATOM 712 C CA . GLU A 1 94 ? -2.810 -1.973 19.784 1.00 95.69 94 GLU A CA 1
ATOM 713 C C . GLU A 1 94 ? -4.062 -1.414 19.087 1.00 95.69 94 GLU A C 1
ATOM 715 O O . GLU A 1 94 ? -4.727 -2.125 18.331 1.00 95.69 94 GLU A O 1
ATOM 720 N N . ALA A 1 95 ? -4.354 -0.124 19.275 1.00 95.62 95 ALA A N 1
ATOM 721 C CA . ALA A 1 95 ? -5.449 0.538 18.572 1.00 95.62 95 ALA A CA 1
ATOM 722 C C . ALA A 1 95 ? -5.201 0.624 17.053 1.00 95.62 95 ALA A C 1
ATOM 724 O O . ALA A 1 95 ? -6.124 0.408 16.264 1.00 95.62 95 ALA A O 1
ATOM 725 N N . ILE A 1 96 ? -3.964 0.919 16.634 1.00 94.62 96 ILE A N 1
ATOM 726 C CA . ILE A 1 96 ? -3.573 0.931 15.216 1.00 94.62 96 ILE A CA 1
ATOM 727 C C . ILE A 1 96 ? -3.700 -0.473 14.620 1.00 94.62 96 ILE A C 1
ATOM 729 O O . ILE A 1 96 ? -4.365 -0.618 13.600 1.00 94.62 96 ILE A O 1
ATOM 733 N N . ASP A 1 97 ? -3.153 -1.496 15.281 1.00 96.19 97 ASP A N 1
ATOM 734 C CA . ASP A 1 97 ? -3.192 -2.885 14.811 1.00 96.19 97 ASP A CA 1
ATOM 735 C C . ASP A 1 97 ? -4.656 -3.362 14.629 1.00 96.19 97 ASP A C 1
ATOM 737 O O . ASP A 1 97 ? -4.989 -3.999 13.626 1.00 96.19 97 ASP A O 1
ATOM 741 N N . TYR A 1 98 ? -5.572 -2.993 15.540 1.00 96.06 98 TYR A N 1
ATOM 742 C CA . TYR A 1 98 ? -7.005 -3.268 15.362 1.00 96.06 98 TYR A CA 1
ATOM 743 C C . TYR A 1 98 ? -7.586 -2.555 14.136 1.00 96.06 98 TYR A C 1
ATOM 745 O O . TYR A 1 98 ? -8.293 -3.179 13.340 1.00 96.06 98 TYR A O 1
ATOM 753 N N . ALA A 1 99 ? -7.310 -1.254 13.989 1.00 96.31 99 ALA A N 1
ATOM 754 C CA . ALA A 1 99 ? -7.839 -0.441 12.897 1.00 96.31 99 ALA A CA 1
ATOM 755 C C . ALA A 1 99 ? -7.323 -0.906 11.525 1.00 96.31 99 ALA A C 1
ATOM 757 O O . ALA A 1 99 ? -8.092 -0.937 10.563 1.00 96.31 99 ALA A O 1
ATOM 758 N N . GLU A 1 100 ? -6.058 -1.320 11.437 1.00 96.44 100 GLU A N 1
ATOM 759 C CA . GLU A 1 100 ? -5.473 -1.920 10.235 1.00 96.44 100 GLU A CA 1
ATOM 760 C C . GLU A 1 100 ? -6.180 -3.223 9.846 1.00 96.44 100 GLU A C 1
ATOM 762 O O . GLU A 1 100 ? -6.433 -3.463 8.664 1.00 96.44 100 GLU A O 1
ATOM 767 N N . GLY A 1 101 ? -6.593 -4.026 10.830 1.00 96.06 101 GLY A N 1
ATOM 768 C CA . GLY A 1 101 ? -7.415 -5.216 10.603 1.00 96.06 101 GLY A CA 1
ATOM 769 C C . GLY A 1 101 ? -8.780 -4.928 9.965 1.00 96.06 101 GLY A C 1
ATOM 770 O O . GLY A 1 101 ? -9.381 -5.831 9.388 1.00 96.06 101 GLY A O 1
ATOM 771 N N . GLN A 1 102 ? -9.256 -3.679 10.020 1.00 96.00 102 GLN A N 1
ATOM 772 C CA . GLN A 1 102 ? -10.539 -3.259 9.443 1.00 96.00 102 GLN A CA 1
ATOM 773 C C . GLN A 1 102 ? -10.404 -2.675 8.025 1.00 96.00 102 GLN A C 1
ATOM 775 O O . GLN A 1 102 ? -11.398 -2.236 7.436 1.00 96.00 102 GLN A O 1
ATOM 780 N N . LEU A 1 103 ? -9.192 -2.631 7.457 1.00 93.88 103 LEU A N 1
ATOM 781 C CA . LEU A 1 103 ? -8.962 -2.077 6.123 1.00 93.88 103 LEU A CA 1
ATOM 782 C C . LEU A 1 103 ? -9.764 -2.832 5.053 1.00 93.88 103 LEU A C 1
ATOM 784 O O . LEU A 1 103 ? -9.727 -4.055 4.953 1.00 93.88 103 LEU A O 1
ATOM 788 N N . GLY A 1 104 ? -10.458 -2.071 4.204 1.00 90.81 104 GLY A N 1
ATOM 789 C CA . GLY A 1 104 ? -11.305 -2.600 3.132 1.00 90.81 104 GLY A CA 1
ATOM 790 C C . GLY A 1 104 ? -12.785 -2.730 3.497 1.00 90.81 104 GLY A C 1
ATOM 791 O O . GLY A 1 104 ? -13.598 -2.917 2.593 1.00 90.81 104 GLY A O 1
ATOM 792 N N . LEU A 1 105 ? -13.159 -2.573 4.772 1.00 94.00 105 LEU A N 1
ATOM 793 C CA . LEU A 1 105 ? -14.567 -2.470 5.153 1.00 94.00 105 LEU A CA 1
ATOM 794 C C . LEU A 1 105 ? -15.184 -1.152 4.642 1.00 94.00 105 LEU A C 1
ATOM 796 O O . LEU A 1 105 ? -14.510 -0.116 4.628 1.00 94.00 105 LEU A O 1
ATOM 800 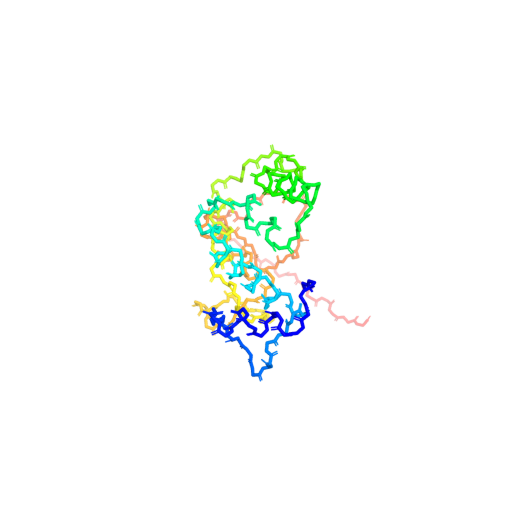N N . PRO A 1 106 ? -16.464 -1.158 4.224 1.00 94.56 106 PRO A N 1
ATOM 801 C CA . PRO A 1 106 ? -17.152 0.046 3.779 1.00 94.56 106 PRO A CA 1
ATOM 802 C C . PRO A 1 106 ? -17.350 1.044 4.925 1.00 94.56 106 PRO A C 1
ATOM 804 O O . PRO A 1 106 ? -17.554 0.671 6.081 1.00 94.56 106 PRO A O 1
ATOM 807 N N . TYR A 1 107 ? -17.382 2.333 4.585 1.00 93.62 107 TYR A N 1
ATOM 808 C CA . TYR A 1 107 ? -17.858 3.354 5.513 1.00 93.62 107 TYR A CA 1
ATOM 809 C C . TYR A 1 107 ? -19.381 3.246 5.657 1.00 93.62 107 TYR A C 1
ATOM 811 O O . TYR A 1 107 ? -20.109 3.373 4.670 1.00 93.62 107 TYR A O 1
ATOM 819 N N . VAL A 1 108 ? -19.869 3.050 6.881 1.00 95.62 108 VAL A N 1
ATOM 820 C CA . VAL A 1 108 ? -21.302 2.930 7.185 1.00 95.62 108 VAL A CA 1
ATOM 821 C C . VAL A 1 108 ? -21.680 4.011 8.180 1.00 95.62 108 VAL A C 1
ATOM 823 O O . VAL A 1 108 ? -21.210 3.996 9.310 1.00 95.62 108 VAL A O 1
ATOM 826 N N . TRP A 1 109 ? -22.543 4.949 7.785 1.00 94.19 109 TRP A N 1
ATOM 827 C CA . TRP A 1 109 ? -22.987 6.027 8.672 1.00 94.19 109 TRP A CA 1
ATOM 828 C C . TRP A 1 109 ? -23.706 5.473 9.912 1.00 94.19 109 TRP A C 1
ATOM 830 O O . TRP A 1 109 ? -24.738 4.819 9.783 1.00 94.19 109 TRP A O 1
ATOM 840 N N . GLY A 1 110 ? -23.178 5.753 11.109 1.00 91.94 110 GLY A N 1
ATOM 841 C CA . GLY A 1 110 ? -23.659 5.181 12.372 1.00 91.94 110 GLY A CA 1
ATOM 842 C C . GLY A 1 110 ? -23.124 3.777 12.686 1.00 91.94 110 GLY A C 1
ATOM 843 O O . GLY A 1 110 ? -23.435 3.250 13.754 1.00 91.94 110 GLY A O 1
ATOM 844 N N . GLY A 1 111 ? -22.326 3.185 11.793 1.00 94.19 111 GLY A N 1
ATOM 845 C CA . GLY A 1 111 ? -21.861 1.802 11.886 1.00 94.19 111 GLY A CA 1
ATOM 846 C C . GLY A 1 111 ? -20.793 1.595 12.957 1.00 94.19 111 GLY A C 1
ATOM 847 O O . GLY A 1 111 ? -19.878 2.412 13.105 1.00 94.19 111 GLY A O 1
ATOM 848 N N . ASN A 1 112 ? -20.920 0.508 13.714 1.00 94.31 112 ASN A N 1
ATOM 849 C CA . ASN A 1 112 ? -20.041 0.085 14.809 1.00 94.31 112 ASN A CA 1
ATOM 850 C C . ASN A 1 112 ? -19.143 -1.101 14.439 1.00 94.31 112 ASN A C 1
ATOM 852 O O . ASN A 1 112 ? -18.348 -1.526 15.269 1.00 94.31 112 ASN A O 1
ATOM 856 N N . GLY A 1 113 ? -19.249 -1.594 13.206 1.00 93.88 113 GLY A N 1
ATOM 857 C CA . GLY A 1 113 ? -18.448 -2.692 12.691 1.00 93.88 113 GLY A CA 1
ATOM 858 C C . GLY A 1 113 ? -19.170 -4.039 12.622 1.00 93.88 113 GLY A C 1
ATOM 859 O O . GLY A 1 113 ? -20.284 -4.187 13.131 1.00 93.88 113 GLY A O 1
ATOM 860 N N . PRO A 1 114 ? -18.516 -5.045 12.013 1.00 94.00 114 PRO A N 1
ATOM 861 C CA . PRO A 1 114 ? -19.101 -6.367 11.780 1.00 94.00 114 PRO A CA 1
ATOM 862 C C . PRO A 1 114 ? -19.538 -7.110 13.041 1.00 94.00 114 PRO A C 1
ATOM 864 O O . PRO A 1 114 ? -20.532 -7.831 13.006 1.00 94.00 114 PRO A O 1
ATOM 867 N N . GLU A 1 115 ? -18.831 -6.925 14.158 1.00 91.25 115 GLU A N 1
ATOM 868 C CA . GLU A 1 115 ? -19.177 -7.557 15.440 1.00 91.25 115 GLU A CA 1
ATOM 869 C C . GLU A 1 115 ? -20.525 -7.071 15.992 1.00 91.25 115 GLU A C 1
ATOM 871 O O . GLU A 1 115 ? -21.230 -7.829 16.655 1.00 91.25 115 GLU A O 1
ATOM 876 N N . ASP A 1 116 ? -20.918 -5.844 15.650 1.00 90.62 116 ASP A N 1
ATOM 877 C CA . ASP A 1 116 ? -22.209 -5.246 15.998 1.00 90.62 116 ASP A CA 1
ATOM 878 C C . ASP A 1 116 ? -23.269 -5.446 14.890 1.00 90.62 116 ASP A C 1
ATOM 880 O O . ASP A 1 116 ? -24.381 -4.924 14.977 1.00 90.62 116 ASP A O 1
ATOM 884 N N . GLY A 1 117 ? -22.951 -6.232 13.853 1.00 93.88 117 GLY A N 1
ATOM 885 C CA . GLY A 1 117 ? -23.848 -6.555 12.739 1.00 93.88 117 GLY A CA 1
ATOM 886 C C . GLY A 1 117 ? -23.840 -5.547 11.585 1.00 93.88 117 GLY A C 1
ATOM 887 O O . GLY A 1 117 ? -24.616 -5.703 10.641 1.00 93.88 117 GLY A O 1
ATOM 888 N N . ASP A 1 118 ? -22.966 -4.540 11.624 1.00 95.50 118 ASP A N 1
ATOM 889 C CA . ASP A 1 118 ? -22.829 -3.549 10.559 1.00 95.50 118 ASP A CA 1
ATOM 890 C C . ASP A 1 118 ? -21.831 -4.016 9.488 1.00 95.50 118 ASP A C 1
ATOM 892 O O . ASP A 1 118 ? -20.812 -4.632 9.785 1.00 95.50 118 ASP A O 1
ATOM 896 N N . ALA A 1 119 ? -22.051 -3.663 8.219 1.00 94.38 119 ALA A N 1
ATOM 897 C CA . ALA A 1 119 ? -21.107 -4.017 7.148 1.00 94.38 119 ALA A CA 1
ATOM 898 C C . ALA A 1 119 ? -19.718 -3.360 7.314 1.00 94.38 119 ALA A C 1
ATOM 900 O O . ALA A 1 119 ? -18.753 -3.798 6.693 1.00 94.38 119 ALA A O 1
ATOM 901 N N . GLY A 1 120 ? -19.618 -2.311 8.132 1.00 96.00 120 GLY A N 1
ATOM 902 C CA . GLY A 1 120 ? -18.390 -1.587 8.419 1.00 96.00 120 GLY A CA 1
ATOM 903 C C . GLY A 1 120 ? -18.617 -0.494 9.462 1.00 96.00 120 GLY A C 1
ATOM 904 O O . GLY A 1 120 ? -19.561 -0.558 10.251 1.00 96.00 120 GLY A O 1
ATOM 905 N N . PHE A 1 121 ? -17.746 0.509 9.474 1.00 96.56 121 PHE A N 1
ATOM 906 C CA . PHE A 1 121 ? -17.692 1.515 10.535 1.00 96.56 121 PHE A CA 1
ATOM 907 C C . PHE A 1 121 ? -17.962 2.925 10.005 1.00 96.56 121 PHE A C 1
ATOM 909 O O . PHE A 1 121 ? -17.650 3.235 8.855 1.00 96.56 121 PHE A O 1
ATOM 916 N N . ASP A 1 122 ? -18.464 3.812 10.865 1.00 94.56 122 ASP A N 1
ATOM 917 C CA . ASP A 1 122 ? -18.237 5.250 10.699 1.00 94.56 122 ASP A CA 1
ATOM 918 C C . ASP A 1 122 ? -16.941 5.693 11.399 1.00 94.56 122 ASP A C 1
ATOM 920 O O . ASP A 1 122 ? -16.204 4.899 11.990 1.00 94.56 122 ASP A O 1
ATOM 924 N N . CYS A 1 123 ? -16.652 6.996 11.334 1.00 93.44 123 CYS A N 1
ATOM 925 C CA . CYS A 1 123 ? -15.429 7.562 11.893 1.00 93.44 123 CYS A CA 1
ATOM 926 C C . CYS A 1 123 ? -15.289 7.287 13.396 1.00 93.44 123 CYS A C 1
ATOM 928 O O . CYS A 1 123 ? -14.269 6.757 13.827 1.00 93.44 123 CYS A O 1
ATOM 930 N N . SER A 1 124 ? -16.303 7.615 14.202 1.00 93.62 124 SER A N 1
ATOM 931 C CA . SER A 1 124 ? -16.222 7.443 15.653 1.00 93.62 124 SER A CA 1
ATOM 932 C C . SER A 1 124 ? -16.425 5.995 16.099 1.00 93.62 124 SER A C 1
ATOM 934 O O . SER A 1 124 ? -15.993 5.642 17.194 1.00 93.62 124 SER A O 1
ATOM 936 N N . GLY A 1 125 ? -17.047 5.155 15.274 1.00 94.44 125 GLY A N 1
ATOM 937 C CA . GLY A 1 125 ? -17.247 3.733 15.524 1.00 94.44 125 GLY A CA 1
ATOM 938 C C . GLY A 1 125 ? -15.933 2.988 15.473 1.00 94.44 125 GLY A C 1
ATOM 939 O O . GLY A 1 125 ? -15.582 2.321 16.444 1.00 94.44 125 GLY A O 1
ATOM 940 N N . LEU A 1 126 ? -15.166 3.202 14.399 1.00 96.12 126 LEU A N 1
ATOM 941 C CA . LEU A 1 126 ? -13.841 2.606 14.262 1.00 96.12 126 LEU A CA 1
ATOM 942 C C . LEU A 1 126 ? -12.908 3.074 15.382 1.00 96.12 126 LEU A C 1
ATOM 944 O O . LEU A 1 126 ? -12.258 2.252 16.020 1.00 96.12 126 LEU A O 1
ATOM 948 N N . THR A 1 127 ? -12.873 4.381 15.675 1.00 95.00 127 THR A N 1
ATOM 949 C CA . THR A 1 127 ? -12.023 4.909 16.755 1.00 95.00 127 THR A CA 1
ATOM 950 C C . THR A 1 127 ? -12.408 4.322 18.112 1.00 95.00 127 THR A C 1
ATOM 952 O O . THR A 1 127 ? -11.537 3.924 18.878 1.00 95.00 127 THR A O 1
ATOM 955 N N . LYS A 1 128 ? -13.705 4.228 18.424 1.00 94.69 128 LYS A N 1
ATOM 956 C CA . LYS A 1 128 ? -14.161 3.636 19.685 1.00 94.69 128 LYS A CA 1
ATOM 957 C C . LYS A 1 128 ? -13.747 2.169 19.799 1.00 94.69 128 LYS A C 1
ATOM 959 O O . LYS A 1 128 ? -13.251 1.784 20.853 1.00 94.69 128 LYS A O 1
ATOM 964 N N . ALA A 1 129 ? -13.960 1.376 18.752 1.00 95.06 129 ALA A N 1
ATOM 965 C CA . ALA A 1 129 ? -13.624 -0.044 18.751 1.00 95.06 129 ALA A CA 1
ATOM 966 C C . ALA A 1 129 ? -12.105 -0.270 18.873 1.00 95.06 129 ALA A C 1
ATOM 968 O O . ALA A 1 129 ? -11.671 -1.048 19.716 1.00 95.06 129 ALA A O 1
ATOM 969 N N . ALA A 1 130 ? -11.302 0.506 18.140 1.00 96.25 130 ALA A N 1
ATOM 970 C CA . ALA A 1 130 ? -9.842 0.455 18.196 1.00 96.25 130 ALA A CA 1
ATOM 971 C C . ALA A 1 130 ? -9.275 0.792 19.581 1.00 96.25 130 ALA A C 1
ATOM 973 O O . ALA A 1 130 ? -8.411 0.096 20.090 1.00 96.25 130 ALA A O 1
ATOM 974 N N . TYR A 1 131 ? -9.760 1.845 20.239 1.00 94.69 131 TYR A N 1
ATOM 975 C CA . TYR A 1 131 ? -9.271 2.181 21.581 1.00 94.69 131 TYR A CA 1
ATOM 976 C C . TYR A 1 131 ? -9.792 1.223 22.659 1.00 94.69 131 TYR A C 1
ATOM 978 O O . TYR A 1 131 ? -9.143 1.056 23.693 1.00 94.69 131 TYR A O 1
ATOM 986 N N . ALA A 1 132 ? -10.935 0.570 22.424 1.00 94.38 132 ALA A N 1
ATOM 987 C CA . ALA A 1 132 ? -11.476 -0.417 23.347 1.00 94.38 132 ALA A CA 1
ATOM 988 C C . ALA A 1 132 ? -10.596 -1.673 23.454 1.00 94.38 132 ALA A C 1
ATOM 990 O O . ALA A 1 132 ? -10.523 -2.228 24.550 1.00 94.38 132 ALA A O 1
ATOM 991 N N . THR A 1 133 ? -9.896 -2.087 22.386 1.00 94.94 133 THR A N 1
ATOM 992 C CA . THR A 1 133 ? -8.932 -3.205 22.462 1.00 94.94 133 THR A CA 1
ATOM 993 C C . THR A 1 133 ? -7.780 -2.873 23.405 1.00 94.94 133 THR A C 1
ATOM 995 O O . THR A 1 133 ? -7.477 -3.658 24.293 1.00 94.94 133 THR A O 1
ATOM 998 N N . ALA A 1 134 ? -7.281 -1.637 23.342 1.00 94.19 134 ALA A N 1
ATOM 999 C CA . ALA A 1 134 ? -6.288 -1.094 24.267 1.00 94.19 134 ALA A CA 1
ATOM 1000 C C . ALA A 1 134 ? -6.840 -0.744 25.672 1.00 94.19 134 ALA A C 1
ATOM 1002 O O . ALA A 1 134 ? -6.162 -0.088 26.468 1.00 94.19 134 ALA A O 1
ATOM 1003 N N . GLY A 1 135 ? -8.087 -1.117 25.988 1.00 92.31 135 GLY A N 1
ATOM 1004 C CA . GLY A 1 135 ? -8.721 -0.867 27.286 1.00 92.31 135 GLY A CA 1
ATOM 1005 C C . GLY A 1 135 ? -9.100 0.595 27.559 1.00 92.31 135 GLY A C 1
ATOM 1006 O O . GLY A 1 135 ? -9.373 0.950 28.708 1.00 92.31 135 GLY A O 1
ATOM 1007 N N . ILE A 1 136 ? -9.133 1.454 26.535 1.00 92.25 136 ILE A N 1
ATOM 1008 C CA . ILE A 1 136 ? -9.458 2.882 26.645 1.00 92.25 136 ILE A CA 1
ATOM 1009 C C . ILE A 1 136 ? -10.897 3.109 26.150 1.00 92.25 136 ILE A C 1
ATOM 1011 O O . ILE A 1 136 ? -11.146 3.175 24.945 1.00 92.25 136 ILE A O 1
ATOM 1015 N N . PRO A 1 137 ? -11.884 3.254 27.051 1.00 88.44 137 PRO A N 1
ATOM 1016 C CA . PRO A 1 137 ? -13.269 3.429 26.640 1.00 88.44 137 PRO A CA 1
ATOM 1017 C C . PRO A 1 137 ? -13.501 4.834 26.074 1.00 88.44 137 PRO A C 1
ATOM 1019 O O . PRO A 1 137 ? -13.312 5.838 26.765 1.00 88.44 137 PRO A O 1
ATOM 1022 N N . LEU A 1 138 ? -13.981 4.908 24.832 1.00 88.12 138 LEU A N 1
ATOM 1023 C CA . LEU A 1 138 ? -14.402 6.157 24.197 1.00 88.12 138 LEU A CA 1
ATOM 1024 C C . LEU A 1 138 ? -15.926 6.252 24.069 1.00 88.12 138 LEU A C 1
ATOM 1026 O O . LEU A 1 138 ? -16.643 5.256 23.933 1.00 88.12 138 LEU A O 1
ATOM 1030 N N . LEU A 1 139 ? -16.424 7.489 24.092 1.00 86.31 139 LEU A N 1
ATOM 1031 C CA . LEU A 1 139 ? -17.821 7.786 23.790 1.00 86.31 139 LEU A CA 1
ATOM 1032 C C . LEU A 1 139 ? -18.092 7.667 22.290 1.00 86.31 139 LEU A C 1
ATOM 1034 O O . LEU A 1 139 ? -17.200 7.810 21.456 1.00 86.31 139 LEU A O 1
ATOM 1038 N N . ARG A 1 140 ? -19.359 7.423 21.941 1.00 82.19 140 ARG A N 1
ATOM 1039 C CA . ARG A 1 140 ? -19.739 7.133 20.557 1.00 82.19 140 ARG A CA 1
ATOM 1040 C C . ARG A 1 140 ? -19.750 8.350 19.637 1.00 82.19 140 ARG A C 1
ATOM 1042 O O . ARG A 1 140 ? -19.622 8.207 18.425 1.00 82.19 140 ARG A O 1
ATOM 1049 N N . ASN A 1 141 ? -19.911 9.539 20.198 1.00 73.44 141 ASN A N 1
ATOM 1050 C CA . ASN A 1 141 ? -19.907 10.794 19.470 1.00 73.44 141 ASN A CA 1
ATOM 1051 C C . ASN A 1 141 ? -18.561 11.509 19.652 1.00 73.44 141 ASN A C 1
ATOM 1053 O O . ASN A 1 141 ? -18.072 11.675 20.763 1.00 73.44 141 ASN A O 1
ATOM 1057 N N . CYS A 1 142 ? -17.998 12.033 18.560 1.00 48.59 142 CYS A N 1
ATOM 1058 C CA . CYS A 1 142 ? -16.855 12.951 18.638 1.00 48.59 142 CYS A CA 1
ATOM 1059 C C . CYS A 1 142 ? -17.255 14.345 19.170 1.00 48.59 142 CYS A C 1
ATOM 1061 O O . CYS A 1 142 ? -16.423 15.247 19.285 1.00 48.59 142 CYS A O 1
ATOM 1063 N N . ARG A 1 143 ? -18.542 14.551 19.492 1.00 50.00 143 ARG A N 1
ATOM 1064 C CA . ARG A 1 143 ? -19.063 15.828 19.971 1.00 50.00 143 ARG A CA 1
ATOM 1065 C C . ARG A 1 143 ? -18.727 16.010 21.447 1.00 50.00 143 ARG A C 1
ATOM 1067 O O . ARG A 1 143 ? -19.467 15.602 22.336 1.00 50.00 143 ARG A O 1
ATOM 1074 N N . ARG A 1 144 ? -17.607 16.686 21.675 1.00 42.06 144 ARG A N 1
ATOM 1075 C CA . ARG A 1 144 ? -17.167 17.194 22.972 1.00 42.06 144 ARG A CA 1
ATOM 1076 C C . ARG A 1 144 ? -18.182 18.206 23.522 1.00 42.06 144 ARG A C 1
ATOM 1078 O O . ARG A 1 144 ? -18.255 19.331 23.040 1.00 42.06 144 ARG A O 1
ATOM 1085 N N . THR A 1 145 ? -18.928 17.834 24.558 1.00 45.12 145 THR A N 1
ATOM 1086 C CA . THR A 1 145 ? -19.626 18.780 25.451 1.00 45.12 145 THR A CA 1
ATOM 1087 C C . THR A 1 145 ? -19.108 18.671 26.883 1.00 45.12 145 THR A C 1
ATOM 1089 O O . THR A 1 145 ? -19.902 18.663 27.818 1.00 45.12 145 THR A O 1
ATOM 1092 N N . VAL A 1 146 ? -17.786 18.578 27.077 1.00 49.94 146 VAL A N 1
ATOM 1093 C CA . VAL A 1 146 ? -17.169 18.786 28.399 1.00 49.94 146 VAL A CA 1
ATOM 1094 C C . VAL A 1 146 ? -15.852 19.582 28.291 1.00 49.94 146 VAL A C 1
ATOM 1096 O O . VAL A 1 146 ? -15.042 19.288 27.401 1.00 49.94 146 VAL A O 1
ATOM 1099 N N . PRO A 1 147 ? -15.616 20.594 29.158 1.00 44.03 147 PRO A N 1
ATOM 1100 C CA . PRO A 1 147 ? -14.392 21.405 29.151 1.00 44.03 147 PRO A CA 1
ATOM 1101 C C . PRO A 1 147 ? -13.171 20.708 29.766 1.00 44.03 147 PRO A C 1
ATOM 1103 O O . PRO A 1 147 ? -12.094 21.290 29.782 1.00 44.03 147 PRO A O 1
ATOM 1106 N N . ASP A 1 148 ? -13.308 19.485 30.268 1.00 42.75 148 ASP A N 1
ATOM 1107 C CA . ASP A 1 148 ? -12.291 18.836 31.090 1.00 42.75 148 ASP A CA 1
ATOM 1108 C C . ASP A 1 148 ? -11.969 17.433 30.559 1.00 42.75 148 ASP A C 1
ATOM 1110 O O . ASP A 1 148 ? -12.855 16.695 30.133 1.00 42.75 148 ASP A O 1
ATOM 1114 N N . TRP A 1 149 ? -10.681 17.098 30.555 1.00 42.41 149 TRP A N 1
ATOM 1115 C CA . TRP A 1 149 ? -10.082 15.853 30.060 1.00 42.41 149 TRP A CA 1
ATOM 1116 C C . TRP A 1 149 ? -10.246 14.675 31.036 1.00 42.41 149 TRP A C 1
ATOM 1118 O O . TRP A 1 149 ? -9.539 13.673 30.934 1.00 42.41 149 TRP A O 1
ATOM 1128 N N . SER A 1 150 ? -11.187 14.767 31.974 1.00 41.62 150 SER A N 1
ATOM 1129 C CA . SER A 1 150 ? -11.511 13.665 32.871 1.00 41.62 150 SER A CA 1
ATOM 1130 C C . SER A 1 150 ? -11.997 12.446 32.064 1.00 41.62 150 SER A C 1
ATOM 1132 O O . SER A 1 150 ? -12.962 12.570 31.303 1.00 41.62 150 SER A O 1
ATOM 1134 N N . PRO A 1 151 ? -11.366 11.262 32.207 1.00 39.56 151 PRO A N 1
ATOM 1135 C CA . PRO A 1 151 ? -11.827 10.060 31.529 1.00 39.56 151 PRO A CA 1
ATOM 1136 C C . PRO A 1 151 ? -13.264 9.763 31.958 1.00 39.56 151 PRO A C 1
ATOM 1138 O O . PRO A 1 151 ? -13.596 9.883 33.141 1.00 39.56 151 PRO A O 1
ATOM 1141 N N . CYS A 1 152 ? -14.114 9.351 31.011 1.00 42.03 152 CYS A N 1
ATOM 1142 C CA . CYS A 1 152 ? -15.434 8.792 31.299 1.00 42.03 152 CYS A CA 1
ATOM 1143 C C . CYS A 1 152 ? -15.270 7.454 32.038 1.00 42.03 152 CYS A C 1
ATOM 1145 O O . CYS A 1 152 ? -15.481 6.377 31.491 1.00 42.03 152 CYS A O 1
ATOM 1147 N N . SER A 1 153 ? -14.849 7.526 33.297 1.00 38.75 153 SER A N 1
ATOM 1148 C CA . SER A 1 153 ? -14.785 6.409 34.217 1.00 38.75 153 SER A CA 1
ATOM 1149 C C . SER A 1 153 ? -16.200 6.113 34.689 1.00 38.75 153 SER A C 1
ATOM 1151 O O . SER A 1 153 ? -16.908 6.978 35.211 1.00 38.75 153 SER A O 1
ATOM 1153 N N . SER A 1 154 ? -16.616 4.869 34.486 1.00 36.19 154 SER A N 1
ATOM 1154 C CA . SER A 1 154 ? -17.875 4.320 34.956 1.00 36.19 154 SER A CA 1
ATOM 1155 C C . SER A 1 154 ? -17.967 4.397 36.483 1.00 36.19 154 SER A C 1
ATOM 1157 O O . SER A 1 154 ? -17.587 3.465 37.192 1.00 36.19 154 SER A O 1
ATOM 1159 N N . LYS A 1 155 ? -18.532 5.476 37.019 1.00 31.98 155 LYS A N 1
ATOM 1160 C CA . LYS A 1 155 ? -19.152 5.424 38.342 1.00 31.98 155 LYS A CA 1
ATOM 1161 C C . LYS A 1 155 ? -20.657 5.524 38.165 1.00 31.98 155 LYS A C 1
ATOM 1163 O O . LYS A 1 155 ? -21.202 6.586 37.893 1.00 31.98 155 LYS A O 1
ATOM 1168 N N . LYS A 1 156 ? -21.319 4.371 38.305 1.00 38.69 156 LYS A N 1
ATOM 1169 C CA . LYS A 1 156 ? -22.761 4.282 38.542 1.00 38.69 156 LYS A CA 1
ATOM 1170 C C . LYS A 1 156 ? -23.056 4.997 39.863 1.00 38.69 156 LYS A C 1
ATOM 1172 O O . LYS A 1 156 ? -22.962 4.383 40.920 1.00 38.69 156 LYS A O 1
ATOM 1177 N N . THR A 1 157 ? -23.391 6.279 39.823 1.00 34.25 157 THR A N 1
ATOM 1178 C CA . THR A 1 157 ? -24.054 6.947 40.943 1.00 34.25 157 THR A CA 1
ATOM 1179 C C . THR A 1 157 ? -25.551 6.966 40.670 1.00 34.25 157 THR A C 1
ATOM 1181 O O . THR A 1 157 ? -26.073 7.699 39.836 1.00 34.25 157 THR A O 1
ATOM 1184 N N . THR A 1 158 ? -26.240 6.079 41.377 1.00 37.84 158 THR A N 1
ATOM 1185 C CA . THR A 1 158 ? -27.680 6.093 41.621 1.00 37.84 158 THR A CA 1
ATOM 1186 C C . THR A 1 158 ? -28.100 7.446 42.206 1.00 37.84 158 THR A C 1
ATOM 1188 O O . THR A 1 158 ? -27.688 7.784 43.313 1.00 37.84 158 THR A O 1
ATOM 1191 N N . GLY A 1 159 ? -28.921 8.217 41.490 1.00 33.09 159 GLY A N 1
ATOM 1192 C CA . GLY A 1 159 ? -29.516 9.463 41.991 1.00 33.09 159 GLY A CA 1
ATOM 1193 C C . GLY A 1 159 ? -30.401 10.149 40.940 1.00 33.09 159 GLY A C 1
ATOM 1194 O O . GLY A 1 159 ? -30.110 10.026 39.752 1.00 33.09 159 GLY A O 1
ATOM 1195 N N . PRO A 1 160 ? -31.515 10.803 41.330 1.00 36.59 160 PRO A N 1
ATOM 1196 C CA . PRO A 1 160 ? -32.670 10.996 40.460 1.00 36.59 160 PRO A CA 1
ATOM 1197 C C . PRO A 1 160 ? -32.457 12.172 39.505 1.00 36.59 160 PRO A C 1
ATOM 1199 O O . PRO A 1 160 ? -32.388 13.331 39.919 1.00 36.59 160 PRO A O 1
ATOM 1202 N N . TRP A 1 161 ? -32.387 11.874 38.210 1.00 30.89 161 TRP A N 1
ATOM 1203 C CA . TRP A 1 161 ? -32.335 12.879 37.157 1.00 30.89 161 TRP A CA 1
ATOM 1204 C C . TRP A 1 161 ? -33.654 13.653 37.120 1.00 30.89 161 TRP A C 1
ATOM 1206 O O . TRP A 1 161 ? -34.684 13.148 36.675 1.00 30.89 161 TRP A O 1
ATOM 1216 N N . ARG A 1 162 ? -33.615 14.900 37.603 1.00 36.28 162 ARG A N 1
ATOM 1217 C CA . ARG A 1 162 ? -34.633 15.901 37.291 1.00 36.28 162 ARG A CA 1
ATOM 1218 C C . ARG A 1 162 ? -34.523 16.244 35.808 1.00 36.28 162 ARG A C 1
ATOM 1220 O O . ARG A 1 162 ? -33.459 16.591 35.305 1.00 36.28 162 ARG A O 1
ATOM 1227 N N . SER A 1 163 ? -35.656 16.122 35.140 1.00 41.97 163 SER A N 1
ATOM 1228 C CA . SER A 1 163 ? -35.930 16.477 33.756 1.00 41.97 163 SER A CA 1
ATOM 1229 C C . SER A 1 163 ? -35.500 17.915 33.440 1.00 41.97 163 SER A C 1
ATOM 1231 O O . SER A 1 163 ? -35.854 18.836 34.175 1.00 41.97 163 SER A O 1
ATOM 1233 N N . CYS A 1 164 ? -34.812 18.125 32.315 1.00 27.64 164 CYS A N 1
ATOM 1234 C CA . CYS A 1 164 ? -34.653 19.448 31.708 1.00 27.64 164 CYS A CA 1
ATOM 1235 C C . CYS A 1 164 ? -35.547 19.502 30.454 1.00 27.64 164 CYS A C 1
ATOM 1237 O O . CYS A 1 164 ? -35.406 18.633 29.589 1.00 27.64 164 CYS A O 1
ATOM 1239 N N . PRO A 1 165 ? -36.514 20.433 30.355 1.00 38.59 165 PRO A N 1
ATOM 1240 C CA . PRO A 1 165 ? -37.487 20.430 29.273 1.00 38.59 165 PRO A CA 1
ATOM 1241 C C . PRO A 1 165 ? -36.847 20.920 27.971 1.00 38.59 165 PRO A C 1
ATOM 1243 O O . PRO A 1 165 ? -36.274 22.008 27.913 1.00 38.59 165 PRO A O 1
ATOM 1246 N N . LEU A 1 166 ? -37.004 20.133 26.906 1.00 39.91 166 LEU A N 1
ATOM 1247 C CA . LEU A 1 166 ? -36.784 20.583 25.536 1.00 39.91 166 LEU A CA 1
ATOM 1248 C C . LEU A 1 166 ? -37.797 21.690 25.228 1.00 39.91 166 LEU A C 1
ATOM 1250 O O . LEU A 1 166 ? -38.971 21.416 24.979 1.00 39.91 166 LEU A O 1
ATOM 1254 N N . ARG A 1 167 ? -37.358 22.950 25.243 1.00 33.06 167 ARG A N 1
ATOM 1255 C CA . ARG A 1 167 ? -38.133 24.045 24.660 1.00 33.06 167 AR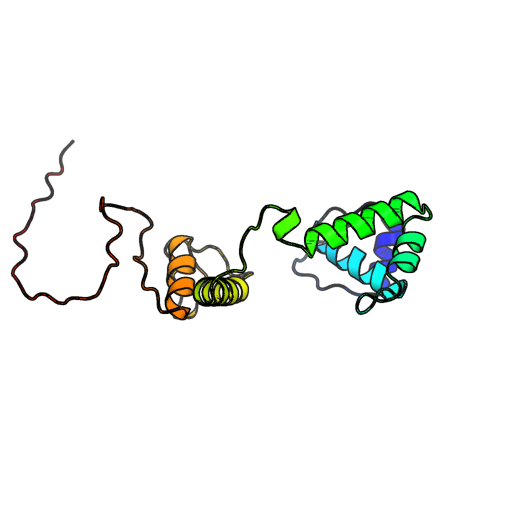G A CA 1
ATOM 1256 C C . ARG A 1 167 ? -37.754 24.144 23.185 1.00 33.06 167 ARG A C 1
ATOM 1258 O O . ARG A 1 167 ? -36.770 24.773 22.819 1.00 33.06 167 ARG A O 1
ATOM 1265 N N . ASN A 1 168 ? -38.537 23.453 22.366 1.00 40.00 168 ASN A N 1
ATOM 1266 C CA . ASN A 1 168 ? -38.601 23.636 20.925 1.00 40.00 168 ASN A CA 1
ATOM 1267 C C . ASN A 1 168 ? -39.723 24.640 20.634 1.00 40.00 168 ASN A C 1
ATOM 1269 O O . ASN A 1 168 ? -40.851 24.356 21.019 1.00 40.00 168 ASN A O 1
ATOM 1273 N N . THR A 1 169 ? -39.424 25.764 19.980 1.00 40.44 169 THR A N 1
ATOM 1274 C CA . THR A 1 169 ? -40.277 26.363 18.934 1.00 40.44 169 THR A CA 1
ATOM 1275 C C . THR A 1 169 ? -39.589 27.573 18.295 1.00 40.44 169 THR A C 1
ATOM 1277 O O . THR A 1 169 ? -39.383 28.563 18.991 1.00 40.44 169 THR A O 1
ATOM 1280 N N . ARG A 1 170 ? -39.400 27.449 16.971 1.00 42.59 170 ARG A N 1
ATOM 1281 C CA . ARG A 1 170 ? -39.289 28.458 15.897 1.00 42.59 170 ARG A CA 1
ATOM 1282 C C . ARG A 1 170 ? -38.180 29.505 15.952 1.00 42.59 170 ARG A C 1
ATOM 1284 O O . ARG A 1 170 ? -38.231 30.398 16.817 1.00 42.59 170 ARG A O 1
#

Sequence (170 aa):
MQFLQPTFDAVIAKHPIPQQEAQALSPYVPRDAIYTAVAYLCGSGARGGRNLHQAILIYNPAEWYVAKVLALAQDYQNPSDLGGTTEPSPAAKEAIDYAEGQLGLPYVWGGNGPEDGDAGFDCSGLTKAAYATAGIPLLRNCRRTVPDWSPCSSKKTTGPWRSCPLRNTR

Secondary structure (DSSP, 8-state):
----HHHHHHHHHHS-----SSSPP-TTSHHHHHHHHHHHHIIIIIGGGTTHHHHHHHHS--HHHHHHHHHHHHHTT-GGGGT--SPPPHHHHHHHHHHHTTTTPPB-TT-B-GGGT-SSB-HHHHHHHHHHHTT----S------SS----------------------

pLDDT: mean 81.66, std 20.61, range [27.64, 98.06]

Radius of gyration: 24.67 Å; chains: 1; bounding box: 64×41×65 Å